Protein AF-A0A967YAY9-F1 (afdb_monomer_lite)

Radius of gyration: 25.24 Å; chains: 1; bounding box: 68×19×66 Å

pLDDT: mean 71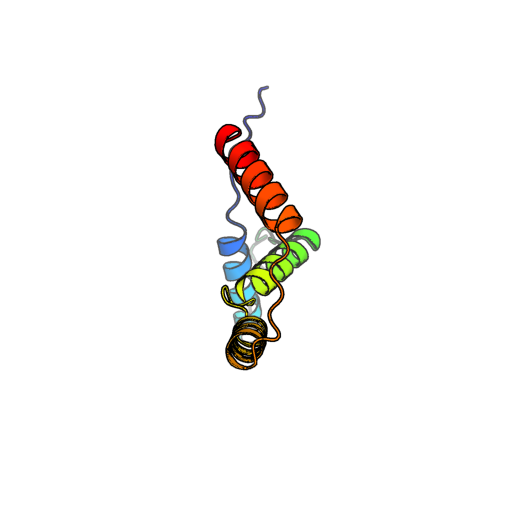.53, std 16.54, range [35.69, 91.75]

Sequence (100 aa):
MEITPKDSVNIEAYVNQVQDKDKADAAEQQEQQKTKADTVALSSAAKDIHKAQRQLAEIPDVREDKVAQLKEQIENGTYEIDEEKIADKMLKDALLNDLT

Secondary structure (DSSP, 8-state):
----------HHHHHHHHHHHHHHTTT--SS---------PPPHHHHHHHHHHHHHHHS-SS-HHHHHHHHHHHHTT-----HHHHHHHHHHHHHHHTT-

Foldseek 3Di:
DDDDDDDPPPLVVVVVVVVVVVVVVVPDPDDDDDDPPPDDDDDPVSVVVVVVVVVVVPDDPDPVVVVVVQVVCVVVVVDDDDPVVVVVVVVVVVVVVVVD

Structure (mmCIF, N/CA/C/O backbone):
data_AF-A0A967YAY9-F1
#
_entry.id   AF-A0A967YAY9-F1
#
loop_
_atom_site.group_PDB
_atom_site.id
_atom_site.type_symbol
_atom_site.label_atom_id
_atom_site.label_alt_id
_atom_site.label_comp_id
_atom_site.label_asym_id
_atom_site.label_entity_id
_atom_site.label_seq_id
_atom_site.pdbx_PDB_ins_code
_atom_site.Cartn_x
_atom_site.Cartn_y
_atom_site.Cartn_z
_atom_site.occupancy
_atom_site.B_iso_or_equiv
_atom_site.auth_seq_id
_atom_site.auth_comp_id
_atom_site.auth_asym_id
_atom_site.auth_atom_id
_atom_site.pdbx_PDB_model_num
ATOM 1 N N . MET A 1 1 ? 49.026 -3.109 -4.457 1.00 38.88 1 MET A N 1
ATOM 2 C CA . MET A 1 1 ? 48.075 -2.543 -5.434 1.00 38.88 1 MET A CA 1
ATOM 3 C C . MET A 1 1 ? 46.739 -2.478 -4.735 1.00 38.88 1 MET A C 1
ATOM 5 O O . MET A 1 1 ? 46.244 -3.522 -4.334 1.00 38.88 1 MET A O 1
ATOM 9 N N . GLU A 1 2 ? 46.238 -1.274 -4.492 1.00 35.69 2 GLU A N 1
ATOM 10 C CA . GLU A 1 2 ? 44.928 -1.077 -3.876 1.00 35.69 2 GLU A CA 1
ATOM 11 C C . GLU A 1 2 ? 43.858 -1.163 -4.960 1.00 35.69 2 GLU A C 1
ATOM 13 O O . GLU A 1 2 ? 43.974 -0.514 -5.997 1.00 35.69 2 GLU A O 1
ATOM 18 N N . ILE A 1 3 ? 42.845 -1.995 -4.740 1.00 46.75 3 ILE A N 1
ATOM 19 C CA . ILE A 1 3 ? 41.670 -2.066 -5.605 1.00 46.75 3 ILE A CA 1
ATOM 20 C C . ILE A 1 3 ? 40.628 -1.154 -4.967 1.00 46.75 3 ILE A C 1
ATOM 22 O O . ILE A 1 3 ? 39.917 -1.539 -4.042 1.00 46.75 3 ILE A O 1
ATOM 26 N N . THR A 1 4 ? 40.595 0.096 -5.412 1.00 45.19 4 THR A N 1
ATOM 27 C CA . THR A 1 4 ? 39.526 1.044 -5.095 1.00 45.19 4 THR A CA 1
ATOM 28 C C . THR A 1 4 ? 38.213 0.556 -5.720 1.00 45.19 4 THR A C 1
ATOM 30 O O . THR A 1 4 ? 38.178 0.378 -6.939 1.00 45.19 4 THR A O 1
ATOM 33 N N . PRO A 1 5 ? 37.120 0.361 -4.959 1.00 52.72 5 PRO A N 1
ATOM 34 C CA . PRO A 1 5 ? 35.842 -0.027 -5.531 1.00 52.72 5 PRO A CA 1
ATOM 35 C C . PRO A 1 5 ? 34.956 1.213 -5.641 1.00 52.72 5 PRO A C 1
ATOM 37 O O . PRO A 1 5 ? 34.342 1.608 -4.651 1.00 52.72 5 PRO A O 1
ATOM 40 N N . LYS A 1 6 ? 34.897 1.864 -6.810 1.00 49.62 6 LYS A N 1
ATOM 41 C CA . LYS A 1 6 ? 33.836 2.848 -7.094 1.00 49.62 6 LYS A CA 1
ATOM 42 C C . LYS A 1 6 ? 33.723 3.226 -8.571 1.00 49.62 6 LYS A C 1
ATOM 44 O O . LYS A 1 6 ? 33.790 4.392 -8.919 1.00 49.62 6 LYS A O 1
ATOM 49 N N . ASP A 1 7 ? 33.448 2.235 -9.410 1.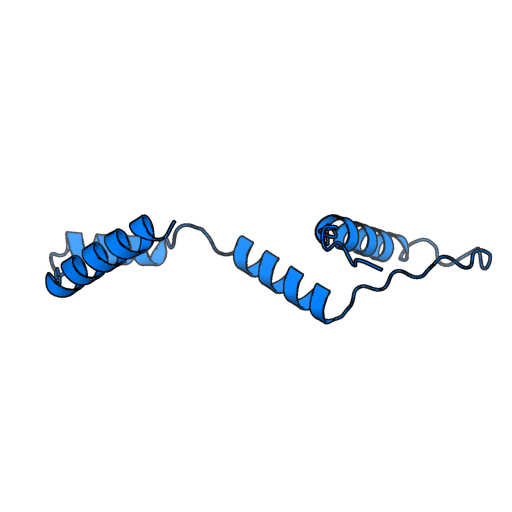00 46.91 7 ASP A N 1
ATOM 50 C CA . ASP A 1 7 ? 32.739 2.485 -10.664 1.00 46.91 7 ASP A CA 1
ATOM 51 C C . ASP A 1 7 ? 31.404 1.749 -10.583 1.00 46.91 7 ASP A C 1
ATOM 53 O O . ASP A 1 7 ? 31.300 0.551 -10.847 1.00 46.91 7 ASP A O 1
ATOM 57 N N . SER A 1 8 ? 30.365 2.453 -10.131 1.00 49.97 8 SER A N 1
ATOM 58 C CA . SER A 1 8 ? 28.986 2.003 -10.298 1.00 49.97 8 SER A CA 1
ATOM 59 C C . SER A 1 8 ? 28.684 2.006 -11.794 1.00 49.97 8 SER A C 1
ATOM 61 O O . SER A 1 8 ? 28.301 3.031 -12.358 1.00 49.97 8 SER A O 1
ATOM 63 N N . VAL A 1 9 ? 28.928 0.871 -12.446 1.00 58.38 9 VAL A N 1
ATOM 64 C CA . VAL A 1 9 ? 28.589 0.649 -13.851 1.00 58.38 9 VAL A CA 1
ATOM 65 C C . VAL A 1 9 ? 27.093 0.911 -14.012 1.00 58.38 9 VAL A C 1
ATOM 67 O O . VAL A 1 9 ? 26.270 0.237 -13.396 1.00 58.38 9 VAL A O 1
ATOM 70 N N . ASN A 1 10 ? 26.737 1.920 -14.806 1.00 64.00 10 ASN A N 1
ATOM 71 C CA . ASN A 1 10 ? 25.349 2.254 -15.101 1.00 64.00 10 ASN A CA 1
ATOM 72 C C . ASN A 1 10 ? 24.783 1.183 -16.050 1.00 64.00 10 ASN A C 1
ATOM 74 O O . ASN A 1 10 ? 24.911 1.283 -17.271 1.00 64.00 10 ASN A O 1
ATOM 78 N N . ILE A 1 11 ? 24.237 0.108 -15.469 1.00 65.62 11 ILE A N 1
ATOM 79 C CA . ILE A 1 11 ? 23.692 -1.045 -16.204 1.00 65.62 11 ILE A CA 1
ATOM 80 C C . ILE A 1 11 ? 22.549 -0.602 -17.129 1.00 65.62 11 ILE A C 1
ATOM 82 O O . ILE A 1 11 ? 22.444 -1.112 -18.242 1.00 65.62 11 ILE A O 1
ATOM 86 N N . GLU A 1 12 ? 21.775 0.412 -16.735 1.00 66.06 12 GLU A N 1
ATOM 87 C CA . GLU A 1 12 ? 20.721 1.028 -17.549 1.00 66.06 12 GLU A CA 1
ATOM 88 C C . GLU A 1 12 ? 21.229 1.525 -18.910 1.00 66.06 12 GLU A C 1
ATOM 90 O O . GLU A 1 12 ? 20.670 1.175 -19.951 1.00 66.06 12 GLU A O 1
ATOM 95 N N . ALA A 1 13 ? 22.320 2.301 -18.927 1.00 68.38 13 ALA A N 1
ATOM 96 C CA . ALA A 1 13 ? 22.907 2.823 -20.162 1.00 68.38 13 ALA A CA 1
ATOM 97 C C . ALA A 1 13 ? 23.356 1.695 -21.104 1.00 68.38 13 ALA A C 1
ATOM 99 O O . ALA A 1 13 ? 23.194 1.783 -22.322 1.00 68.38 13 ALA A O 1
ATOM 100 N N . TYR A 1 14 ? 23.869 0.608 -20.529 1.00 68.94 14 TYR A N 1
ATOM 101 C CA . TYR A 1 14 ? 24.336 -0.552 -21.274 1.00 68.94 14 TYR A CA 1
ATOM 102 C C . TYR A 1 14 ? 23.186 -1.399 -21.840 1.00 68.94 14 TYR A C 1
ATOM 104 O O . TYR A 1 14 ? 23.246 -1.842 -22.988 1.00 68.94 14 TYR A O 1
ATOM 112 N N . VAL A 1 15 ? 22.115 -1.598 -21.066 1.00 71.62 15 VAL A N 1
ATOM 113 C CA . VAL A 1 15 ? 20.918 -2.319 -21.524 1.00 71.62 15 VAL A CA 1
ATOM 114 C C . VAL A 1 15 ? 20.249 -1.577 -22.681 1.00 71.62 15 VAL A C 1
ATOM 116 O O . VAL A 1 15 ? 19.880 -2.218 -23.666 1.00 71.62 15 VAL A O 1
ATOM 119 N N . ASN A 1 16 ? 20.157 -0.246 -22.609 1.00 70.94 16 ASN A N 1
ATOM 120 C CA . ASN A 1 16 ? 19.607 0.567 -23.696 1.00 70.94 16 ASN A CA 1
ATOM 121 C C . ASN A 1 16 ? 20.456 0.442 -24.975 1.00 70.94 16 ASN A C 1
ATOM 123 O O . ASN A 1 16 ? 19.918 0.161 -26.043 1.00 70.94 16 ASN A O 1
ATOM 127 N N . GLN A 1 17 ? 21.788 0.512 -24.858 1.00 67.38 17 GLN A N 1
ATOM 128 C CA . GLN A 1 17 ? 22.701 0.383 -26.000 1.00 67.38 17 GLN A CA 1
ATOM 129 C C . GLN A 1 17 ? 22.620 -0.988 -26.703 1.00 67.38 17 GLN A C 1
ATOM 131 O O . GLN A 1 17 ? 22.799 -1.063 -27.920 1.00 67.38 17 GLN A O 1
ATOM 136 N N . VAL A 1 18 ? 22.372 -2.076 -25.964 1.00 67.69 18 VAL A N 1
ATOM 137 C CA . VAL A 1 18 ? 22.180 -3.419 -26.547 1.00 67.69 18 VAL A CA 1
ATOM 138 C C . VAL A 1 18 ? 20.796 -3.551 -27.194 1.00 67.69 18 VAL A C 1
ATOM 140 O O . VAL A 1 18 ? 20.703 -4.071 -28.303 1.00 67.69 18 VAL A O 1
ATOM 143 N N . GLN A 1 19 ? 19.736 -3.026 -26.565 1.00 63.41 19 GLN A N 1
ATOM 144 C CA . GLN A 1 19 ? 18.379 -3.054 -27.134 1.00 63.41 19 GLN A CA 1
ATOM 145 C C . GLN A 1 19 ? 18.263 -2.262 -28.446 1.00 63.41 19 GLN A C 1
ATOM 147 O O . GLN A 1 19 ? 17.551 -2.692 -29.357 1.00 63.41 19 GLN A O 1
ATOM 152 N N . ASP A 1 20 ? 18.972 -1.137 -28.567 1.00 60.28 20 ASP A N 1
ATOM 153 C CA . ASP A 1 20 ? 18.992 -0.337 -29.796 1.00 60.28 20 ASP A CA 1
ATOM 154 C C . ASP A 1 20 ? 19.739 -1.046 -30.939 1.00 60.28 20 ASP A C 1
ATOM 156 O O . ASP A 1 20 ? 19.334 -0.941 -32.099 1.00 60.28 20 ASP A O 1
ATOM 160 N N . LYS A 1 21 ? 20.778 -1.833 -30.624 1.00 59.94 21 LYS A N 1
ATOM 161 C CA . LYS A 1 21 ? 21.494 -2.663 -31.609 1.00 59.94 21 LYS A CA 1
ATOM 162 C C . LYS A 1 21 ? 20.660 -3.849 -32.094 1.00 59.94 21 LYS A C 1
ATOM 164 O O . LYS A 1 21 ? 20.586 -4.059 -33.300 1.00 59.94 21 LYS A O 1
ATOM 169 N N . ASP A 1 22 ? 19.950 -4.541 -31.199 1.00 59.06 22 ASP A N 1
ATOM 170 C CA . ASP A 1 22 ? 19.047 -5.645 -31.574 1.00 59.06 22 ASP A CA 1
ATOM 171 C C . ASP A 1 22 ? 17.902 -5.180 -32.506 1.00 59.06 22 ASP A C 1
ATOM 173 O O . ASP A 1 22 ? 17.410 -5.953 -33.329 1.00 59.06 22 ASP A O 1
ATOM 177 N N . LYS A 1 23 ? 17.480 -3.906 -32.416 1.00 55.62 23 LYS A N 1
ATOM 178 C CA . LYS A 1 23 ? 16.498 -3.301 -33.338 1.00 55.62 23 LYS A CA 1
ATOM 179 C C . LYS A 1 23 ? 17.093 -2.859 -34.680 1.00 55.62 23 LYS A C 1
ATOM 181 O O . LYS A 1 23 ? 16.355 -2.828 -35.664 1.00 55.62 23 LYS A O 1
ATOM 186 N N . ALA A 1 24 ? 18.382 -2.524 -34.733 1.00 52.59 24 ALA A N 1
ATOM 187 C CA . ALA A 1 24 ? 19.075 -2.101 -35.954 1.00 52.59 24 ALA A CA 1
ATOM 188 C C . ALA A 1 24 ? 19.583 -3.287 -36.802 1.00 52.59 24 ALA A C 1
ATOM 190 O O . ALA A 1 24 ? 19.596 -3.203 -38.030 1.00 52.59 24 ALA A O 1
ATOM 191 N N . ASP A 1 25 ? 19.901 -4.428 -36.180 1.00 49.53 25 ASP A N 1
ATOM 192 C CA . ASP A 1 25 ? 20.354 -5.655 -36.865 1.00 4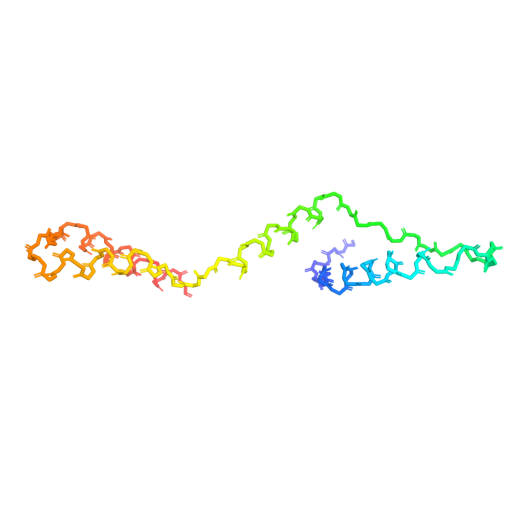9.53 25 ASP A CA 1
ATOM 193 C C . ASP A 1 25 ? 19.272 -6.309 -37.757 1.00 49.53 25 ASP A C 1
ATOM 195 O O . ASP A 1 25 ? 19.573 -7.138 -38.617 1.00 49.53 25 ASP A O 1
ATOM 199 N N . ALA A 1 26 ? 18.002 -5.912 -37.616 1.00 49.41 26 ALA A N 1
ATOM 200 C CA . ALA A 1 26 ? 16.920 -6.368 -38.491 1.00 49.41 26 ALA A CA 1
ATOM 201 C C . ALA A 1 26 ? 16.911 -5.690 -39.881 1.00 49.41 26 ALA A C 1
ATOM 203 O O . ALA A 1 26 ? 16.156 -6.130 -40.750 1.00 49.41 26 ALA A O 1
ATOM 204 N N . ALA A 1 27 ? 17.720 -4.644 -40.107 1.00 50.25 27 ALA A N 1
ATOM 205 C CA . ALA A 1 27 ? 17.715 -3.874 -41.356 1.00 50.25 27 ALA A CA 1
ATOM 206 C C . ALA A 1 27 ? 19.018 -3.938 -42.178 1.00 50.25 27 ALA A C 1
ATOM 208 O O . ALA A 1 27 ? 18.979 -3.622 -43.364 1.00 50.25 27 ALA A O 1
ATOM 209 N N . GLU A 1 28 ? 20.152 -4.369 -41.617 1.00 49.59 28 GLU A N 1
ATOM 210 C CA . GLU A 1 28 ? 21.460 -4.229 -42.285 1.00 49.59 28 GLU A CA 1
ATOM 211 C C . GLU A 1 28 ? 22.291 -5.522 -42.241 1.00 49.59 28 GLU A C 1
ATOM 213 O O . GLU A 1 28 ? 23.450 -5.557 -41.840 1.00 49.59 28 GLU A O 1
ATOM 218 N N . GLN A 1 29 ? 21.717 -6.623 -42.731 1.00 45.66 29 GLN A N 1
ATOM 219 C CA . GLN A 1 29 ? 22.503 -7.793 -43.140 1.00 45.66 29 GLN A CA 1
ATOM 220 C C . GLN A 1 29 ? 23.114 -7.575 -44.529 1.00 45.66 29 GLN A C 1
ATOM 222 O O . GLN A 1 29 ? 22.725 -8.237 -45.491 1.00 45.66 29 GLN A O 1
ATOM 227 N N . GLN A 1 30 ? 24.065 -6.653 -44.654 1.00 47.19 30 GLN A N 1
ATOM 228 C CA . GLN A 1 30 ? 25.072 -6.669 -45.716 1.00 47.19 30 GLN A CA 1
ATOM 229 C C . GLN A 1 30 ? 26.132 -5.604 -45.427 1.00 47.19 30 GLN A C 1
ATOM 231 O O . GLN A 1 30 ? 25.807 -4.455 -45.185 1.00 47.19 30 GLN A O 1
ATOM 236 N N . GLU A 1 31 ? 27.397 -6.018 -45.508 1.00 47.59 31 GLU A N 1
ATOM 237 C CA . GLU A 1 31 ? 28.599 -5.177 -45.436 1.00 47.59 31 GLU A CA 1
ATOM 238 C C . GLU A 1 31 ? 29.043 -4.713 -44.039 1.00 47.59 31 GLU A C 1
ATOM 240 O O . GLU A 1 31 ? 28.789 -3.599 -43.616 1.00 47.59 31 GLU A O 1
ATOM 245 N N . GLN A 1 32 ? 29.885 -5.520 -43.383 1.00 40.53 32 GLN A N 1
ATOM 246 C CA . GLN A 1 32 ? 31.315 -5.193 -43.197 1.00 40.53 32 GLN A CA 1
ATOM 247 C C . GLN A 1 32 ? 31.939 -6.031 -42.076 1.00 40.53 32 GLN A C 1
ATOM 249 O O . GLN A 1 32 ? 31.998 -5.670 -40.903 1.00 40.53 32 GLN A O 1
ATOM 254 N N . GLN A 1 33 ? 32.547 -7.142 -42.488 1.00 48.25 33 GLN A N 1
ATOM 255 C CA . GLN A 1 33 ? 33.643 -7.769 -41.759 1.00 48.25 33 GLN A CA 1
ATOM 256 C C . GLN A 1 33 ? 34.867 -6.832 -41.758 1.00 48.25 33 GLN A C 1
ATOM 258 O O . GLN A 1 33 ? 35.750 -7.024 -42.593 1.00 48.25 33 GLN A O 1
ATOM 263 N N . LYS A 1 34 ? 34.973 -5.824 -40.871 1.00 47.78 34 LYS A N 1
ATOM 264 C CA . LYS A 1 34 ? 36.296 -5.223 -40.569 1.00 47.78 34 LYS A CA 1
ATOM 265 C C . LYS A 1 34 ? 36.428 -4.303 -39.352 1.00 47.78 34 LYS A C 1
ATOM 267 O O . LYS A 1 34 ? 37.171 -3.333 -39.406 1.00 47.78 34 LYS A O 1
ATOM 272 N N . THR A 1 35 ? 35.878 -4.653 -38.204 1.00 46.62 35 THR A N 1
ATOM 273 C CA . THR A 1 35 ? 36.450 -4.193 -36.930 1.00 46.62 35 THR A CA 1
ATOM 274 C C . THR A 1 35 ? 36.320 -5.333 -35.939 1.00 46.62 35 THR A C 1
ATOM 276 O O . THR A 1 35 ? 35.252 -5.917 -35.791 1.00 46.62 35 THR A O 1
ATOM 279 N N . LYS A 1 36 ? 37.417 -5.708 -35.268 1.00 52.22 36 LYS A N 1
ATOM 280 C CA . LYS A 1 36 ? 37.317 -6.478 -34.024 1.00 52.22 36 LYS A CA 1
ATOM 281 C C . LYS A 1 36 ? 36.708 -5.528 -32.995 1.00 52.22 36 LYS A C 1
ATOM 283 O O . LYS A 1 36 ? 37.426 -4.898 -32.230 1.00 52.22 36 LYS A O 1
ATOM 288 N N . ALA A 1 37 ? 35.405 -5.312 -33.109 1.00 50.12 37 ALA A N 1
ATOM 289 C CA . ALA A 1 37 ? 34.628 -4.569 -32.148 1.00 50.12 37 ALA A CA 1
ATOM 290 C C . ALA A 1 37 ? 34.512 -5.469 -30.923 1.00 50.12 37 ALA A C 1
ATOM 292 O O . ALA A 1 37 ? 34.019 -6.596 -31.032 1.00 50.12 37 ALA A O 1
ATOM 293 N N . ASP A 1 38 ? 35.015 -4.995 -29.786 1.00 51.88 38 ASP A N 1
ATOM 294 C CA . ASP A 1 38 ? 34.784 -5.647 -28.504 1.00 51.88 38 ASP A CA 1
ATOM 295 C C . ASP A 1 38 ? 33.283 -5.906 -28.371 1.00 51.88 38 ASP A C 1
ATOM 297 O O . ASP A 1 38 ? 32.458 -4.989 -28.325 1.00 51.88 38 ASP A O 1
ATOM 301 N N . THR A 1 39 ? 32.919 -7.187 -28.420 1.00 56.47 39 THR A N 1
ATOM 302 C CA . THR A 1 39 ? 31.528 -7.604 -28.337 1.00 56.47 39 THR A CA 1
ATOM 303 C C . THR A 1 39 ? 31.142 -7.558 -26.875 1.00 56.47 39 THR A C 1
ATOM 305 O O . THR A 1 39 ? 31.490 -8.420 -26.073 1.00 56.47 39 THR A O 1
ATOM 308 N N . VAL A 1 40 ? 30.444 -6.494 -26.528 1.00 62.53 40 VAL A N 1
ATOM 309 C CA . VAL A 1 40 ? 29.849 -6.294 -25.220 1.00 62.53 40 VAL A CA 1
ATOM 310 C C . VAL A 1 40 ? 28.601 -7.175 -25.115 1.00 62.53 40 VAL A C 1
ATOM 312 O O . VAL A 1 40 ? 27.565 -6.862 -25.692 1.00 62.53 40 VAL A O 1
ATOM 315 N N . ALA A 1 41 ? 28.715 -8.293 -24.392 1.00 63.62 41 ALA A N 1
ATOM 316 C CA . ALA A 1 41 ? 27.600 -9.188 -24.094 1.00 63.62 41 ALA A CA 1
ATOM 317 C C . ALA A 1 41 ? 27.069 -8.964 -22.669 1.00 63.62 41 ALA A C 1
ATOM 319 O O . ALA A 1 41 ? 27.815 -9.058 -21.692 1.00 63.62 41 ALA A O 1
ATOM 320 N N . LEU A 1 42 ? 25.760 -8.726 -22.545 1.00 66.19 42 LEU A N 1
ATOM 321 C CA . LEU A 1 42 ? 25.087 -8.654 -21.250 1.00 66.19 42 LEU A CA 1
ATOM 322 C C . LEU A 1 42 ? 25.060 -10.042 -20.597 1.00 66.19 42 LEU A C 1
ATOM 324 O O . LEU A 1 42 ? 24.514 -10.988 -21.174 1.00 66.19 42 LEU A O 1
ATOM 328 N N . SER A 1 43 ? 25.617 -10.156 -19.388 1.00 77.75 43 SER A N 1
ATOM 329 C CA . SER A 1 43 ? 25.581 -11.400 -18.614 1.00 77.75 43 SER A CA 1
ATOM 330 C C . SER A 1 43 ? 24.138 -11.804 -18.284 1.00 77.75 43 SER A C 1
ATOM 332 O O . SER A 1 43 ? 23.252 -10.956 -18.157 1.00 77.75 43 SER A O 1
ATOM 334 N N . SER A 1 44 ? 23.882 -13.106 -18.135 1.00 73.19 44 SER A N 1
ATOM 335 C CA . SER A 1 44 ? 22.555 -13.624 -17.764 1.00 73.19 44 SER A CA 1
ATOM 336 C C . SER A 1 44 ? 22.053 -13.018 -16.450 1.00 73.19 44 SER A C 1
ATOM 338 O O . SER A 1 44 ? 20.944 -12.501 -16.401 1.00 73.19 44 SER A O 1
ATOM 340 N N . ALA A 1 45 ? 22.916 -12.960 -15.434 1.00 73.31 45 ALA A N 1
ATOM 341 C CA . ALA A 1 45 ? 22.593 -12.364 -14.140 1.00 73.31 45 ALA A CA 1
ATOM 342 C C . ALA A 1 45 ? 22.179 -10.884 -14.245 1.00 73.31 45 ALA A C 1
ATOM 344 O O . ALA A 1 45 ? 21.259 -10.450 -13.557 1.00 73.31 45 ALA A O 1
ATOM 345 N N . ALA A 1 46 ? 22.814 -10.102 -15.125 1.00 75.62 46 ALA A N 1
ATOM 346 C CA . ALA A 1 46 ? 22.449 -8.700 -15.313 1.00 75.62 46 ALA A CA 1
ATOM 347 C C . ALA A 1 46 ? 21.087 -8.539 -16.016 1.00 75.62 46 ALA A C 1
ATOM 349 O O . ALA A 1 46 ? 20.327 -7.634 -15.671 1.00 75.62 46 ALA A O 1
ATOM 350 N N . LYS A 1 47 ? 20.736 -9.445 -16.944 1.00 78.19 47 LYS A N 1
ATOM 351 C CA . LYS A 1 47 ? 19.384 -9.501 -17.534 1.00 78.19 47 LYS A CA 1
ATOM 352 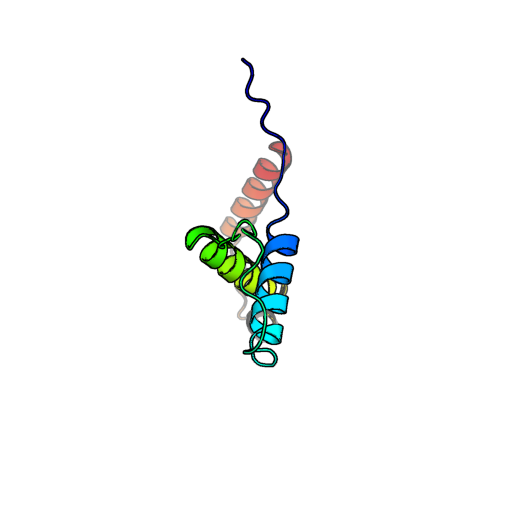C C . LYS A 1 47 ? 18.327 -9.794 -16.475 1.00 78.19 47 LYS A C 1
ATOM 354 O O . LYS A 1 47 ? 17.278 -9.152 -16.479 1.00 78.19 47 LYS A O 1
ATOM 359 N N . ASP A 1 48 ? 18.616 -10.727 -15.574 1.00 78.38 48 ASP A N 1
ATOM 360 C CA . ASP A 1 48 ? 17.689 -11.127 -14.516 1.00 78.38 48 ASP A CA 1
ATOM 361 C C . ASP A 1 48 ? 17.458 -9.993 -13.509 1.00 78.38 48 ASP A C 1
ATOM 363 O O . ASP A 1 48 ? 16.311 -9.700 -13.171 1.00 78.38 48 ASP A O 1
ATOM 367 N N . ILE A 1 49 ? 18.522 -9.294 -13.097 1.00 82.44 49 ILE A N 1
ATOM 368 C CA . ILE A 1 49 ? 18.430 -8.133 -12.195 1.00 82.44 49 ILE A CA 1
ATOM 369 C C . ILE A 1 49 ? 17.598 -7.016 -12.828 1.00 82.44 49 ILE A C 1
ATOM 371 O O . ILE A 1 49 ? 16.663 -6.524 -12.202 1.00 82.44 49 ILE A O 1
ATOM 375 N N . HIS A 1 50 ? 17.883 -6.646 -14.077 1.00 80.00 50 HIS A N 1
ATOM 376 C CA . HIS A 1 50 ? 17.141 -5.583 -14.756 1.00 80.00 50 HIS A CA 1
ATOM 377 C C . HIS A 1 50 ? 15.669 -5.971 -14.992 1.00 80.00 50 HIS A C 1
ATOM 379 O O . HIS A 1 50 ? 14.769 -5.142 -14.856 1.00 80.00 50 HIS A O 1
ATOM 385 N N . LYS A 1 51 ? 15.386 -7.249 -15.278 1.00 81.06 51 LYS A N 1
ATOM 386 C CA . LYS A 1 51 ? 14.007 -7.749 -15.352 1.00 81.06 51 LYS A CA 1
ATOM 387 C C . LYS A 1 51 ? 13.292 -7.614 -14.005 1.00 81.06 51 LYS A C 1
ATOM 389 O O . LYS A 1 51 ? 12.163 -7.133 -13.980 1.00 81.06 51 LYS A O 1
ATOM 394 N N . ALA A 1 52 ? 13.945 -7.987 -12.905 1.00 81.12 52 ALA A N 1
ATOM 395 C CA . ALA A 1 52 ? 13.387 -7.842 -11.563 1.00 81.12 52 ALA A CA 1
ATOM 396 C C . ALA A 1 52 ? 13.166 -6.366 -11.182 1.00 81.12 52 ALA A C 1
ATOM 398 O O . ALA A 1 52 ? 12.133 -6.034 -10.609 1.00 81.12 52 ALA A O 1
ATOM 399 N N . GLN A 1 53 ? 14.088 -5.471 -11.551 1.00 81.06 53 GLN A N 1
ATOM 400 C CA . GLN A 1 53 ? 13.952 -4.026 -11.331 1.00 81.06 53 GLN A CA 1
ATOM 401 C C . GLN A 1 53 ? 12.768 -3.435 -12.099 1.00 81.06 53 GLN A C 1
ATOM 403 O O . GLN A 1 53 ? 11.985 -2.689 -11.516 1.00 81.06 53 GLN A O 1
ATOM 408 N N . ARG A 1 54 ? 12.586 -3.805 -13.374 1.00 78.88 54 ARG A N 1
ATOM 409 C CA . ARG A 1 54 ? 11.414 -3.378 -14.155 1.00 78.88 54 ARG A CA 1
ATOM 410 C C . ARG A 1 54 ? 10.113 -3.877 -13.546 1.00 78.88 54 ARG A C 1
ATOM 412 O O . ARG A 1 54 ? 9.191 -3.092 -13.386 1.00 78.88 54 ARG A O 1
ATOM 419 N N . GLN A 1 55 ? 10.064 -5.146 -13.148 1.00 78.88 55 GLN A N 1
ATOM 420 C CA . GLN A 1 55 ? 8.884 -5.708 -12.492 1.00 78.88 55 GLN A CA 1
ATOM 421 C C . GLN A 1 55 ? 8.565 -4.998 -11.176 1.00 78.88 55 GLN A C 1
ATOM 423 O O . GLN A 1 55 ? 7.398 -4.789 -10.872 1.00 78.88 55 GLN A O 1
ATOM 428 N N . LEU A 1 56 ? 9.583 -4.600 -10.410 1.00 79.12 56 LEU A N 1
ATOM 429 C CA . LEU A 1 56 ? 9.387 -3.840 -9.180 1.00 79.12 56 LEU A CA 1
ATOM 430 C C . LEU A 1 56 ? 8.878 -2.418 -9.460 1.00 79.12 56 LEU A C 1
ATOM 432 O O . LEU A 1 56 ? 8.031 -1.934 -8.722 1.00 79.12 56 LEU A O 1
ATOM 436 N N . ALA A 1 57 ? 9.353 -1.779 -10.533 1.00 75.25 57 ALA A N 1
ATOM 437 C CA . ALA A 1 57 ? 8.899 -0.455 -10.963 1.00 75.25 57 ALA A CA 1
ATOM 438 C C . ALA A 1 57 ? 7.485 -0.458 -11.578 1.00 75.25 57 ALA A C 1
ATOM 440 O O . ALA A 1 57 ? 6.809 0.565 -11.570 1.00 75.25 57 ALA A O 1
ATOM 441 N N . GLU A 1 58 ? 7.037 -1.591 -12.124 1.00 78.00 58 GLU A N 1
ATOM 442 C CA . GLU A 1 58 ? 5.673 -1.772 -12.637 1.00 78.00 58 GLU A CA 1
ATOM 443 C C . GLU A 1 58 ? 4.642 -2.006 -11.523 1.00 78.00 58 GLU A C 1
ATOM 445 O O . GLU A 1 58 ? 3.440 -1.864 -11.761 1.00 78.00 58 GLU A O 1
ATOM 450 N N . ILE A 1 59 ? 5.081 -2.367 -10.311 1.00 78.50 59 ILE A N 1
ATOM 451 C CA . ILE A 1 59 ? 4.180 -2.510 -9.168 1.00 78.50 59 ILE A CA 1
ATOM 452 C C . ILE A 1 59 ? 3.738 -1.108 -8.735 1.00 78.50 59 ILE A C 1
ATOM 454 O O . ILE A 1 59 ? 4.587 -0.275 -8.423 1.00 78.50 59 ILE A O 1
ATOM 458 N N . PRO A 1 60 ? 2.425 -0.829 -8.688 1.00 79.44 60 PRO A N 1
ATOM 459 C CA . PRO A 1 60 ? 1.945 0.473 -8.260 1.00 79.44 60 PRO A CA 1
ATOM 460 C C . PRO A 1 60 ? 2.295 0.712 -6.789 1.00 79.44 60 PRO A C 1
ATOM 462 O O . PRO A 1 60 ? 2.112 -0.170 -5.945 1.00 79.44 60 PRO A O 1
ATOM 465 N N . ASP A 1 61 ? 2.717 1.937 -6.475 1.00 77.19 61 ASP A N 1
ATOM 466 C CA . ASP A 1 61 ? 2.997 2.371 -5.098 1.00 77.19 61 ASP A CA 1
ATOM 467 C C . ASP A 1 61 ? 1.779 2.178 -4.178 1.00 77.19 61 ASP A C 1
ATOM 469 O O . 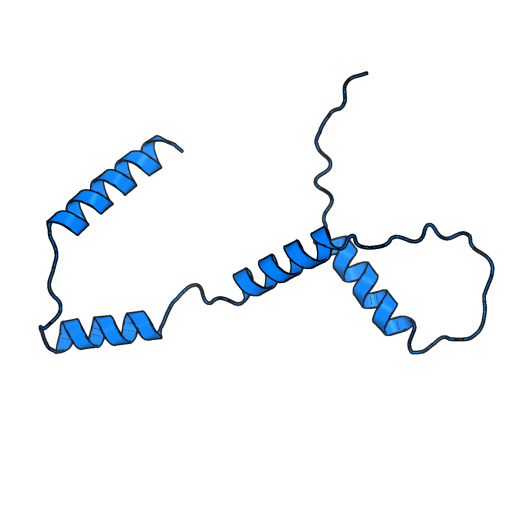ASP A 1 61 ? 1.905 1.882 -2.987 1.00 77.19 61 ASP A O 1
ATOM 473 N N . VAL A 1 62 ? 0.576 2.316 -4.745 1.00 83.75 62 VAL A N 1
ATOM 474 C CA . VAL A 1 62 ? -0.696 2.167 -4.040 1.00 83.75 62 VAL A CA 1
ATOM 475 C C . VAL A 1 62 ? -1.428 0.917 -4.515 1.00 83.75 62 VAL A C 1
ATOM 477 O O . VAL A 1 62 ? -1.754 0.755 -5.689 1.00 83.75 62 VAL A O 1
ATOM 480 N N . ARG A 1 63 ? -1.760 0.046 -3.559 1.00 89.25 63 ARG A N 1
ATOM 481 C CA . ARG A 1 63 ? -2.651 -1.103 -3.767 1.00 89.25 63 ARG A CA 1
ATOM 482 C C . ARG A 1 63 ? -4.108 -0.689 -3.592 1.00 89.25 63 ARG A C 1
ATOM 484 O O . ARG A 1 63 ? -4.672 -0.832 -2.506 1.00 89.25 63 ARG A O 1
ATOM 491 N N . GLU A 1 64 ? -4.682 -0.129 -4.653 1.00 87.81 64 GLU A N 1
ATOM 492 C CA . GLU A 1 64 ? -6.066 0.373 -4.692 1.00 87.81 64 GLU A CA 1
ATOM 493 C C . GLU A 1 64 ? -7.101 -0.676 -4.253 1.00 87.81 64 GLU A C 1
ATOM 495 O O . GLU A 1 64 ? -8.037 -0.364 -3.519 1.00 87.81 64 GLU A O 1
ATOM 500 N N . ASP A 1 65 ? -6.896 -1.940 -4.623 1.00 87.75 65 ASP A N 1
ATOM 501 C CA . ASP A 1 65 ? -7.723 -3.084 -4.225 1.00 87.75 65 ASP A CA 1
ATOM 502 C C . ASP A 1 65 ? -7.795 -3.241 -2.699 1.00 87.75 65 ASP A C 1
ATOM 504 O O . ASP A 1 65 ? -8.876 -3.348 -2.111 1.00 87.75 65 ASP A O 1
ATOM 508 N N . LYS A 1 66 ? -6.637 -3.181 -2.035 1.00 88.69 66 LYS A N 1
ATOM 509 C CA . LYS A 1 66 ? -6.543 -3.282 -0.579 1.00 88.69 66 LYS A CA 1
ATOM 510 C C . LYS A 1 66 ? -7.147 -2.058 0.105 1.00 88.69 66 LYS A C 1
ATOM 512 O O . LYS A 1 66 ? -7.785 -2.193 1.147 1.00 88.69 66 LYS A O 1
ATOM 517 N N . VAL A 1 67 ? -6.946 -0.870 -0.464 1.00 89.75 67 VAL A N 1
ATOM 518 C CA . VAL A 1 67 ? -7.523 0.375 0.061 1.00 89.75 67 VAL A CA 1
ATOM 519 C C . VAL A 1 67 ? -9.049 0.331 -0.013 1.00 89.75 67 VAL A C 1
ATOM 521 O O . VAL A 1 67 ? -9.704 0.662 0.973 1.00 89.75 67 VAL A O 1
ATOM 524 N N . ALA A 1 68 ? -9.615 -0.106 -1.138 1.00 90.75 68 ALA A N 1
ATOM 525 C CA . ALA A 1 68 ? -11.058 -0.244 -1.308 1.00 90.75 68 ALA A CA 1
ATOM 526 C C . ALA A 1 68 ? -11.658 -1.242 -0.306 1.00 90.75 68 ALA A C 1
ATOM 528 O O . ALA A 1 68 ? -12.629 -0.914 0.372 1.00 90.75 68 ALA A O 1
ATOM 529 N N . GLN A 1 69 ? -11.031 -2.409 -0.138 1.00 90.69 69 GLN A N 1
ATOM 530 C CA . GLN A 1 69 ? -11.494 -3.424 0.811 1.00 90.69 69 GLN A CA 1
ATOM 531 C C . GLN A 1 69 ? -11.465 -2.924 2.266 1.00 90.69 69 GLN A C 1
ATOM 533 O O . GLN A 1 69 ? -12.391 -3.178 3.032 1.00 90.69 69 GLN A O 1
ATOM 538 N N . LEU A 1 70 ? -10.416 -2.194 2.657 1.00 89.88 70 LEU A N 1
ATOM 539 C CA . LEU A 1 70 ? -10.335 -1.598 3.992 1.00 89.88 70 LEU A CA 1
ATOM 540 C C . LEU A 1 70 ? -11.382 -0.497 4.190 1.00 89.88 70 LEU A C 1
ATOM 542 O O . LEU A 1 70 ? -11.998 -0.442 5.251 1.00 89.88 70 LEU A O 1
ATOM 546 N N . LYS A 1 71 ? -11.617 0.350 3.179 1.00 89.44 71 LYS A N 1
ATOM 547 C CA . LYS A 1 71 ? -12.676 1.372 3.222 1.00 89.44 71 LYS A CA 1
ATOM 548 C C . LYS A 1 71 ? -14.047 0.741 3.446 1.00 89.44 71 LYS A C 1
ATOM 550 O O . LYS A 1 71 ? -14.758 1.167 4.347 1.00 89.44 71 LYS A O 1
ATOM 555 N N . GLU A 1 72 ? -14.372 -0.310 2.700 1.00 91.75 72 GLU A N 1
ATOM 556 C CA . GLU A 1 72 ? -15.633 -1.040 2.853 1.00 91.75 72 GLU A CA 1
ATOM 557 C C . GLU A 1 72 ? -15.783 -1.645 4.260 1.00 91.75 72 GLU A C 1
ATOM 559 O O . GLU A 1 72 ? -16.839 -1.526 4.877 1.00 91.75 72 GLU A O 1
ATOM 564 N N . GLN A 1 73 ? -14.727 -2.250 4.816 1.00 90.00 73 GLN A N 1
ATOM 565 C CA . GLN A 1 73 ? -14.765 -2.785 6.185 1.00 90.00 73 GLN A CA 1
ATOM 566 C C . GLN A 1 73 ? -14.986 -1.692 7.237 1.00 90.00 73 GLN A C 1
ATOM 568 O O . GLN A 1 73 ? -15.666 -1.932 8.235 1.00 90.00 73 GLN A O 1
ATOM 573 N N . ILE A 1 74 ? -14.418 -0.502 7.026 1.00 90.50 74 ILE A N 1
ATOM 574 C CA . ILE A 1 74 ? -14.615 0.651 7.910 1.00 90.50 74 ILE A CA 1
ATOM 575 C C . ILE A 1 74 ? -16.058 1.159 7.805 1.00 90.50 74 ILE A C 1
ATOM 577 O O . ILE A 1 74 ? -16.694 1.374 8.835 1.00 90.50 74 ILE A O 1
ATOM 581 N N . GLU A 1 75 ? -16.595 1.307 6.591 1.00 90.06 75 GLU A N 1
ATOM 582 C CA . GLU A 1 75 ? -17.979 1.751 6.351 1.00 90.06 75 GLU A CA 1
ATOM 583 C C . GLU A 1 75 ? -19.010 0.775 6.931 1.00 90.06 75 GLU A C 1
ATOM 585 O O . GLU A 1 75 ? -19.981 1.195 7.561 1.00 90.06 75 GLU A O 1
ATOM 590 N N . ASN A 1 76 ? -18.765 -0.528 6.786 1.00 91.69 76 ASN A N 1
ATOM 591 C CA . ASN A 1 76 ? -19.612 -1.583 7.339 1.00 91.69 76 ASN A CA 1
ATOM 592 C C . ASN A 1 76 ? -19.414 -1.790 8.854 1.00 91.69 76 ASN A C 1
ATOM 594 O O . ASN A 1 76 ? -20.118 -2.602 9.456 1.00 91.69 76 ASN A O 1
ATOM 598 N N . GLY A 1 77 ? -18.461 -1.087 9.480 1.00 87.62 77 GLY A N 1
ATOM 599 C CA . GLY A 1 77 ? -18.159 -1.197 10.910 1.00 87.62 77 GLY A CA 1
ATOM 6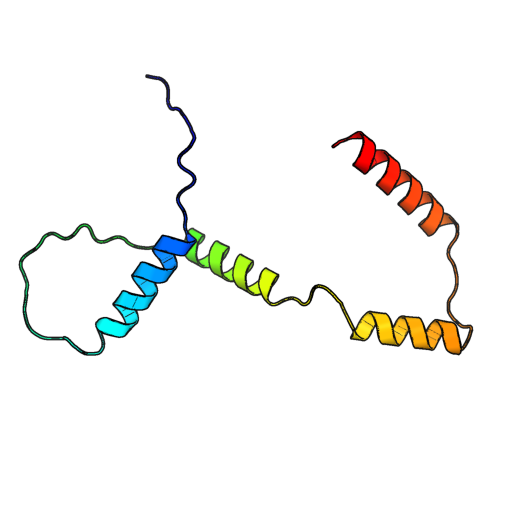00 C C . GLY A 1 77 ? -17.534 -2.533 11.329 1.00 87.62 77 GLY A C 1
ATOM 601 O O . GLY A 1 77 ? -17.479 -2.834 12.517 1.00 87.62 77 GLY A O 1
ATOM 602 N N . THR A 1 78 ? -17.069 -3.342 10.375 1.00 89.38 78 THR A N 1
ATOM 603 C CA . THR A 1 78 ? -16.427 -4.644 10.620 1.00 89.38 78 THR A CA 1
ATOM 604 C C . THR A 1 78 ? -14.904 -4.549 10.685 1.00 89.38 78 THR A C 1
ATOM 606 O O . THR A 1 78 ? -14.227 -5.570 10.778 1.00 89.38 78 THR A O 1
ATOM 609 N N . TYR A 1 79 ? -14.344 -3.344 10.572 1.00 86.50 79 TYR A N 1
ATOM 610 C CA . TYR A 1 79 ? -12.914 -3.123 10.731 1.00 86.50 79 TYR A CA 1
ATOM 611 C C . TYR A 1 79 ? -12.531 -3.199 12.212 1.00 86.50 79 TYR A C 1
ATOM 613 O O . TYR A 1 79 ? -12.804 -2.285 12.990 1.00 86.50 79 TYR A O 1
ATOM 621 N N . GLU A 1 80 ? -11.895 -4.301 12.596 1.00 86.75 80 GLU A N 1
ATOM 622 C CA . GLU A 1 80 ? -11.417 -4.525 13.956 1.00 86.75 80 GLU A CA 1
ATOM 623 C C . GLU A 1 80 ? -10.003 -3.960 14.131 1.00 86.75 80 GLU A C 1
ATOM 625 O O . GLU A 1 80 ? -9.087 -4.248 13.353 1.00 86.75 80 GLU A O 1
ATOM 630 N N . ILE A 1 81 ? -9.829 -3.134 15.163 1.00 86.00 81 ILE A N 1
ATOM 631 C CA . ILE A 1 81 ? -8.537 -2.554 15.511 1.00 86.00 81 ILE A CA 1
ATOM 632 C C . ILE A 1 81 ? -7.830 -3.495 16.480 1.00 86.00 81 ILE A C 1
ATOM 634 O O . ILE A 1 81 ? -8.314 -3.756 17.574 1.00 86.00 81 ILE A O 1
ATOM 638 N N . ASP A 1 82 ? -6.653 -3.959 16.079 1.00 91.25 82 ASP A N 1
ATOM 639 C CA . ASP A 1 82 ? -5.774 -4.761 16.921 1.00 91.25 82 ASP A CA 1
ATOM 640 C C . ASP A 1 82 ? -4.734 -3.845 17.585 1.00 91.25 82 ASP A C 1
ATOM 642 O O . ASP A 1 82 ? -3.791 -3.371 16.940 1.00 91.25 82 ASP A O 1
ATOM 646 N N . GLU A 1 83 ? -4.948 -3.550 18.868 1.00 90.31 83 GLU A N 1
ATOM 647 C CA . GLU A 1 83 ? -4.115 -2.638 19.661 1.00 90.31 83 GLU A CA 1
ATOM 648 C C . GLU A 1 83 ? -2.674 -3.147 19.816 1.00 90.31 83 GLU A C 1
ATOM 650 O O . GLU A 1 83 ? -1.727 -2.357 19.747 1.00 90.31 83 GLU A O 1
ATOM 655 N N . GLU A 1 84 ? -2.486 -4.464 19.949 1.00 89.50 84 GLU A N 1
ATOM 656 C CA . GLU A 1 84 ? -1.159 -5.077 20.063 1.00 89.50 84 GLU A CA 1
ATOM 657 C C . GLU A 1 84 ? -0.362 -4.891 18.770 1.00 89.50 84 GLU A C 1
ATOM 659 O O . GLU A 1 84 ? 0.807 -4.493 18.805 1.00 89.50 84 GLU A O 1
ATOM 664 N N . LYS A 1 85 ? -1.002 -5.096 17.610 1.00 89.38 85 LYS A N 1
ATOM 665 C CA . LYS A 1 85 ? -0.364 -4.851 16.306 1.00 89.38 85 LYS A CA 1
ATOM 666 C C . LYS A 1 85 ? 0.010 -3.387 16.099 1.00 89.38 85 LYS A C 1
ATOM 668 O O . LYS A 1 85 ? 0.998 -3.115 15.413 1.00 89.38 85 LYS A O 1
ATOM 673 N N . ILE A 1 86 ? -0.770 -2.448 16.635 1.00 88.88 86 ILE A N 1
ATOM 674 C CA . ILE A 1 86 ? -0.441 -1.019 16.563 1.00 88.88 86 ILE A CA 1
ATOM 675 C C . ILE A 1 86 ? 0.805 -0.730 17.398 1.00 88.88 86 ILE A C 1
ATOM 677 O O . ILE A 1 86 ? 1.751 -0.139 16.878 1.00 88.88 86 ILE A O 1
ATOM 681 N N . ALA A 1 87 ? 0.831 -1.180 18.653 1.00 90.06 87 ALA A N 1
ATOM 682 C CA . ALA A 1 87 ? 1.964 -0.966 19.546 1.00 90.06 87 ALA A CA 1
ATOM 683 C C . ALA A 1 87 ? 3.255 -1.610 19.007 1.00 90.06 87 ALA A C 1
ATOM 685 O O . ALA A 1 87 ? 4.301 -0.961 18.988 1.00 90.06 87 ALA A O 1
ATOM 686 N N . ASP A 1 88 ? 3.182 -2.842 18.494 1.00 91.31 88 ASP A N 1
ATOM 687 C CA . ASP A 1 88 ? 4.320 -3.533 17.874 1.00 91.31 88 ASP A CA 1
ATOM 688 C C . ASP A 1 88 ? 4.873 -2.756 16.668 1.00 91.31 88 ASP A C 1
ATOM 690 O O . ASP A 1 88 ? 6.085 -2.581 16.539 1.00 91.31 88 ASP A O 1
ATOM 694 N N . LYS A 1 89 ? 3.998 -2.219 15.806 1.00 90.31 89 LYS A N 1
ATOM 695 C CA . LYS A 1 89 ? 4.431 -1.368 14.688 1.00 90.31 89 LYS A CA 1
ATOM 696 C C . LYS A 1 89 ? 5.048 -0.055 15.150 1.00 90.31 89 LYS A C 1
ATOM 698 O O . LYS A 1 89 ? 6.087 0.314 14.624 1.00 90.31 89 LYS A O 1
ATOM 703 N N . MET A 1 90 ? 4.460 0.618 16.140 1.00 88.44 90 MET A N 1
ATOM 704 C CA . MET A 1 90 ? 5.022 1.856 16.694 1.00 88.44 90 MET A CA 1
ATOM 705 C C . MET A 1 90 ? 6.427 1.635 17.263 1.00 88.44 90 MET A C 1
ATOM 707 O O . MET A 1 90 ? 7.320 2.443 17.023 1.00 88.44 90 MET A O 1
ATOM 711 N N . LEU A 1 91 ? 6.637 0.528 17.983 1.00 90.12 91 LEU A N 1
ATOM 712 C CA . LEU A 1 91 ? 7.952 0.163 18.508 1.00 90.12 91 LEU A CA 1
ATOM 713 C C . LEU A 1 91 ? 8.933 -0.175 17.383 1.00 90.12 91 LEU A C 1
ATOM 715 O O . LEU A 1 91 ? 10.068 0.290 17.414 1.00 90.12 91 LEU A O 1
ATOM 719 N N . LYS A 1 92 ? 8.509 -0.945 16.376 1.00 88.50 92 LYS A N 1
ATOM 720 C CA . LYS A 1 92 ? 9.345 -1.252 15.205 1.00 88.50 92 LYS A CA 1
ATOM 721 C C . LYS A 1 92 ? 9.755 0.003 14.445 1.00 88.50 92 LYS A C 1
ATOM 723 O O . LYS A 1 92 ? 10.929 0.125 14.118 1.00 88.50 92 LYS A O 1
ATOM 728 N N . ASP A 1 93 ? 8.823 0.919 14.206 1.00 87.56 93 ASP A N 1
ATOM 729 C CA . ASP A 1 93 ? 9.094 2.178 13.513 1.00 87.56 93 ASP A CA 1
ATOM 730 C C . ASP A 1 93 ? 10.058 3.051 14.326 1.00 87.56 93 ASP A C 1
ATOM 732 O O . ASP A 1 93 ? 11.028 3.560 13.770 1.00 87.56 93 ASP A O 1
ATOM 736 N N . ALA A 1 94 ? 9.859 3.163 15.645 1.00 85.75 94 ALA A N 1
ATOM 737 C CA . ALA A 1 94 ? 10.772 3.892 16.527 1.00 85.75 94 ALA A CA 1
ATOM 738 C C . ALA A 1 94 ? 12.192 3.295 16.514 1.00 85.75 94 ALA A C 1
ATOM 740 O O . ALA A 1 94 ? 13.171 4.027 16.403 1.00 85.75 94 ALA A O 1
ATOM 741 N N . LEU A 1 95 ? 12.305 1.964 16.562 1.00 84.50 95 LEU A N 1
ATOM 742 C CA . LEU A 1 95 ? 13.591 1.263 16.531 1.00 84.50 95 LEU A CA 1
ATOM 743 C C . LEU A 1 95 ? 14.284 1.332 15.161 1.00 84.50 95 LEU A C 1
ATOM 745 O O . LEU A 1 95 ? 15.512 1.351 15.113 1.00 84.50 95 LEU A O 1
ATOM 749 N N . LEU A 1 96 ? 13.530 1.345 14.054 1.00 81.75 96 LEU A N 1
ATOM 750 C CA . LEU A 1 96 ? 14.098 1.500 12.711 1.00 81.75 96 LEU A CA 1
ATOM 751 C C . LEU A 1 96 ? 14.608 2.924 12.473 1.00 81.75 96 LEU A C 1
ATOM 753 O O . LEU A 1 96 ? 15.681 3.077 11.896 1.00 81.75 96 LEU A O 1
ATOM 757 N N . ASN A 1 97 ? 13.858 3.941 12.912 1.00 74.62 97 ASN A N 1
ATOM 758 C CA . ASN A 1 97 ? 14.237 5.343 12.723 1.00 74.62 97 ASN A CA 1
ATOM 759 C C . ASN A 1 97 ? 15.479 5.734 13.533 1.00 74.62 97 ASN A C 1
ATOM 761 O O . ASN A 1 97 ? 16.260 6.551 13.064 1.00 74.62 97 ASN A O 1
ATOM 765 N N . ASP A 1 98 ? 15.684 5.148 14.716 1.00 69.56 98 ASP A N 1
ATOM 766 C CA . ASP A 1 98 ? 16.902 5.370 15.510 1.00 69.56 98 ASP A CA 1
ATOM 767 C C . ASP A 1 98 ? 18.147 4.674 14.910 1.00 69.56 98 ASP A C 1
ATOM 769 O O . ASP A 1 98 ? 19.272 4.945 15.335 1.00 69.56 98 ASP A O 1
ATOM 773 N N . LEU A 1 99 ? 17.971 3.773 13.931 1.00 57.22 99 LEU A N 1
ATOM 774 C CA . LEU A 1 99 ? 19.057 3.022 13.282 1.00 57.22 99 LEU A CA 1
ATOM 775 C C . LEU A 1 99 ? 19.538 3.652 11.958 1.00 57.22 99 LEU A C 1
ATOM 777 O O . LEU A 1 99 ? 20.479 3.138 11.345 1.00 57.22 99 LEU A O 1
ATOM 781 N N . THR A 1 100 ? 18.923 4.751 11.518 1.00 47.47 100 THR A N 1
ATOM 782 C CA . THR A 1 100 ? 19.273 5.493 10.292 1.00 47.47 100 THR A CA 1
ATOM 783 C C . THR A 1 100 ? 19.664 6.927 10.593 1.00 47.47 100 THR A C 1
ATOM 785 O O . THR A 1 100 ? 20.674 7.386 10.016 1.00 47.47 100 THR A O 1
#